Protein AF-A0A352IW31-F1 (afdb_monomer_lite)

Organism: NCBI:txid1033846

Foldseek 3Di:
DADDDPPDDDDPDFLLCVQVVCCVPPQDPNGDQEAEFDQAAAACDDPSLVVDSSNNNQVSCLVVVHAYERHYEHDPDSVDGDCVQCVVCVVVVCVVPRDGPDRDYYYDYGYD

Radius of gyration: 14.43 Å; chains: 1; bounding box: 36×33×35 Å

Sequence (112 aa):
VYEQDDRRYAVSGTPADCVLYSLARWFGETPPDLVLSGVNCGANISDSVQYSGTVGAVLSAEHMGIPAMALSQAFLSREGVDWSPVSIYGEAVIRRLWQPGLNRAWNVNFPA

Secondary structure (DSSP, 8-state):
-EEEETTEEE-SS-HHHHHHHHIIIIITTS--S-EEEEEEES---GGGGGG-HHHHHHHHHHHTT--EEEEEE--S-GGG---HHHHHHHHHHHHHH--TT---EEEEEE--

Structure (mmCIF, N/CA/C/O backbone):
data_AF-A0A352IW31-F1
#
_entry.id   AF-A0A352IW31-F1
#
loop_
_atom_site.group_PDB
_atom_site.id
_atom_site.type_symbol
_atom_site.label_atom_id
_atom_site.label_alt_id
_atom_site.label_comp_id
_atom_site.label_asym_id
_atom_site.label_entity_id
_atom_site.label_seq_id
_atom_site.pdbx_PDB_ins_code
_atom_site.Cartn_x
_atom_site.Cartn_y
_atom_site.Cartn_z
_atom_site.occupancy
_atom_site.B_iso_or_equiv
_atom_site.auth_seq_id
_atom_site.auth_comp_id
_atom_site.auth_asym_id
_atom_site.auth_atom_id
_atom_site.pdbx_PDB_model_num
ATOM 1 N N . VAL A 1 1 ? -10.294 16.699 1.521 1.00 90.69 1 VAL A N 1
ATOM 2 C CA . VAL A 1 1 ? -10.625 15.415 0.865 1.00 90.69 1 VAL A CA 1
ATOM 3 C C . VAL A 1 1 ? -11.601 15.706 -0.245 1.00 90.69 1 VAL A C 1
ATOM 5 O O . VAL A 1 1 ? -12.469 16.545 -0.045 1.00 90.69 1 VAL A O 1
ATOM 8 N N . TYR A 1 2 ? -11.396 15.096 -1.404 1.00 95.12 2 TYR A N 1
ATOM 9 C CA . TYR A 1 2 ? -12.188 15.309 -2.609 1.00 95.12 2 TYR A CA 1
ATOM 10 C C . TYR A 1 2 ? -12.894 14.000 -2.953 1.00 95.12 2 TYR A C 1
ATOM 12 O O . TYR A 1 2 ? -12.225 12.982 -3.135 1.00 95.12 2 TYR A O 1
ATOM 20 N N . GLU A 1 3 ? -14.220 14.018 -3.021 1.00 95.12 3 GLU A N 1
ATOM 21 C CA . GLU A 1 3 ? -15.018 12.865 -3.447 1.00 95.12 3 GLU A CA 1
ATOM 22 C C . GLU A 1 3 ? -14.916 12.722 -4.970 1.00 95.12 3 GLU A C 1
ATOM 24 O O . GLU A 1 3 ? -15.043 13.707 -5.696 1.00 95.12 3 GLU A O 1
ATOM 29 N N . GLN A 1 4 ? -14.609 11.515 -5.444 1.00 94.62 4 GLN A N 1
ATOM 30 C CA . GLN A 1 4 ? -14.462 11.202 -6.871 1.00 94.62 4 GLN A CA 1
ATOM 31 C C . GLN A 1 4 ? -15.582 10.275 -7.362 1.00 94.62 4 GLN A C 1
ATOM 33 O O . GLN A 1 4 ? -15.984 10.365 -8.516 1.00 94.62 4 GLN A O 1
ATOM 38 N N . ASP A 1 5 ? -16.055 9.373 -6.496 1.00 94.75 5 ASP A N 1
ATOM 39 C CA . ASP A 1 5 ? -17.122 8.394 -6.745 1.00 94.75 5 ASP A CA 1
ATOM 40 C C . ASP A 1 5 ? -17.645 7.863 -5.390 1.00 94.75 5 ASP A C 1
ATOM 42 O O . ASP A 1 5 ? -17.035 8.152 -4.358 1.00 94.75 5 ASP A O 1
ATOM 46 N N . ASP A 1 6 ? -18.690 7.026 -5.377 1.00 91.62 6 ASP A N 1
ATOM 47 C CA . ASP A 1 6 ? -19.351 6.489 -4.163 1.00 91.62 6 ASP A CA 1
ATOM 48 C C . ASP A 1 6 ? -18.360 5.934 -3.116 1.00 91.62 6 ASP A C 1
ATOM 50 O O . ASP A 1 6 ? -18.491 6.128 -1.906 1.00 91.62 6 ASP A O 1
ATOM 54 N N . ARG A 1 7 ? -17.296 5.274 -3.589 1.00 93.00 7 ARG A N 1
ATOM 55 C CA . ARG A 1 7 ? -16.248 4.672 -2.745 1.00 93.00 7 ARG A CA 1
ATOM 56 C C . ARG A 1 7 ? -14.838 5.109 -3.129 1.00 93.00 7 ARG A C 1
ATOM 58 O O . ARG A 1 7 ? -13.882 4.366 -2.906 1.00 93.00 7 ARG A O 1
ATOM 65 N N . ARG A 1 8 ? -14.690 6.281 -3.753 1.00 96.56 8 ARG A N 1
ATOM 66 C CA . ARG A 1 8 ? -13.386 6.794 -4.203 1.00 96.56 8 ARG A CA 1
ATOM 67 C C . ARG A 1 8 ? -13.180 8.220 -3.736 1.00 96.56 8 ARG A C 1
ATOM 69 O O . ARG A 1 8 ? -13.962 9.115 -4.042 1.00 96.56 8 ARG A O 1
ATOM 76 N N . TYR A 1 9 ? -12.063 8.426 -3.054 1.00 95.88 9 TYR A N 1
ATOM 77 C CA . TYR A 1 9 ? -11.730 9.692 -2.426 1.00 95.88 9 TYR A CA 1
ATOM 78 C C . TYR A 1 9 ? -10.260 10.013 -2.660 1.00 95.88 9 TYR A C 1
ATOM 80 O O . TYR A 1 9 ? -9.410 9.126 -2.628 1.00 95.88 9 TYR A O 1
ATOM 88 N N . ALA A 1 10 ? -9.961 11.293 -2.852 1.00 97.00 10 ALA A N 1
ATOM 89 C CA . ALA A 1 10 ? -8.600 11.802 -2.896 1.00 97.00 10 ALA A CA 1
ATOM 90 C C . ALA A 1 10 ? -8.316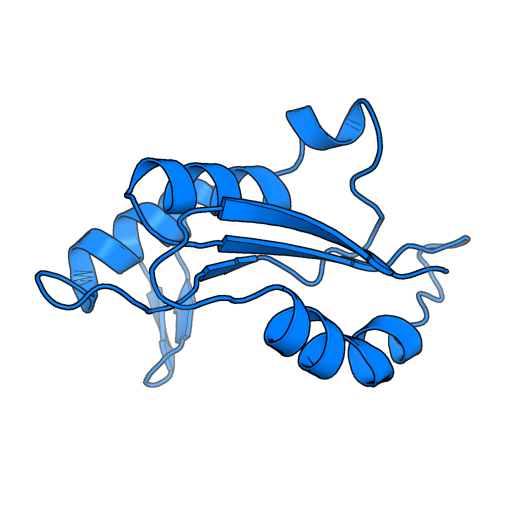 12.630 -1.638 1.00 97.00 10 ALA A C 1
ATOM 92 O O . ALA A 1 10 ? -9.063 13.550 -1.284 1.00 97.00 10 ALA A O 1
ATOM 93 N N . VAL A 1 11 ? -7.216 12.324 -0.961 1.00 96.56 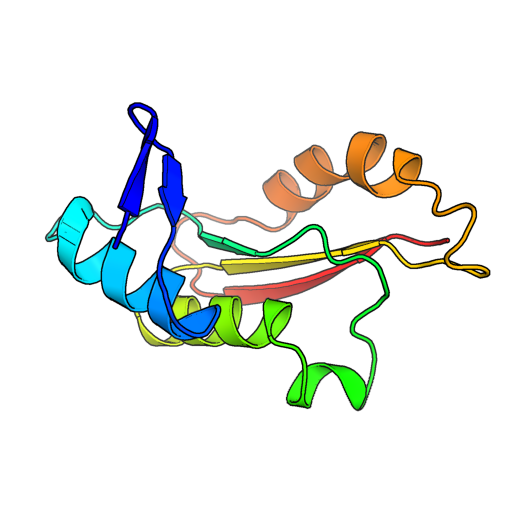11 VAL A N 1
ATOM 94 C CA . VAL A 1 11 ? -6.738 13.077 0.200 1.00 96.56 11 VAL A CA 1
ATOM 95 C C . VAL A 1 11 ? -5.518 13.877 -0.239 1.00 96.56 11 VAL A C 1
ATOM 97 O O . VAL A 1 11 ? -4.580 13.322 -0.800 1.00 96.56 11 VAL A O 1
ATOM 100 N N . SER A 1 12 ? -5.534 15.191 -0.006 1.00 96.69 12 SER A N 1
ATOM 101 C CA . SER A 1 12 ? -4.344 16.026 -0.189 1.00 96.69 12 SER A CA 1
ATOM 102 C C . SER A 1 12 ? -3.417 15.813 1.005 1.00 96.69 12 SER A C 1
ATOM 104 O O . SER A 1 12 ? -3.469 16.575 1.967 1.00 96.69 12 SER A O 1
ATOM 106 N N . GLY A 1 13 ? -2.626 14.745 0.952 1.00 96.38 13 GLY A N 1
ATOM 107 C CA . GLY A 1 13 ? -1.728 14.318 2.018 1.00 96.38 13 GLY A CA 1
ATOM 108 C C . GLY A 1 13 ? -0.871 13.129 1.591 1.00 96.38 13 GLY A C 1
ATOM 109 O O . GLY A 1 13 ? -0.853 12.731 0.425 1.00 96.38 13 GLY A O 1
ATOM 110 N N . THR A 1 14 ? -0.139 12.575 2.546 1.00 97.94 14 THR A N 1
ATOM 111 C CA . THR A 1 14 ? 0.678 11.373 2.373 1.00 97.94 14 THR A CA 1
ATOM 112 C C . THR A 1 14 ? -0.188 10.104 2.326 1.00 97.94 14 THR A C 1
ATOM 114 O O . THR A 1 14 ? -1.349 10.122 2.739 1.00 97.94 14 THR A O 1
ATOM 117 N N . PRO A 1 15 ? 0.359 8.952 1.892 1.00 98.25 15 PRO A N 1
ATOM 118 C CA . PRO A 1 15 ? -0.348 7.675 2.002 1.00 98.25 15 PRO A CA 1
ATOM 119 C C . PRO A 1 15 ? -0.774 7.318 3.438 1.00 98.25 15 PRO A C 1
ATOM 121 O O . PRO A 1 15 ? -1.815 6.691 3.624 1.00 98.25 15 PRO A O 1
ATOM 124 N N . ALA A 1 16 ? -0.013 7.744 4.453 1.00 98.06 16 ALA A N 1
ATOM 125 C CA . ALA A 1 16 ? -0.395 7.602 5.858 1.00 98.06 16 ALA A CA 1
ATOM 126 C C . ALA A 1 16 ? -1.641 8.439 6.189 1.00 98.06 16 ALA A C 1
ATOM 128 O O . ALA A 1 16 ? -2.579 7.928 6.801 1.00 98.06 16 ALA A O 1
ATOM 129 N N . ASP A 1 17 ? -1.697 9.686 5.707 1.00 97.88 17 ASP A N 1
ATOM 130 C CA . ASP A 1 17 ? -2.866 10.554 5.884 1.00 97.88 17 ASP A CA 1
ATOM 131 C C . ASP A 1 17 ? -4.117 9.948 5.239 1.00 97.88 17 ASP A C 1
ATOM 133 O O . ASP A 1 17 ? -5.192 10.014 5.831 1.00 97.88 17 ASP A O 1
ATOM 137 N N . CYS A 1 18 ? -3.994 9.305 4.069 1.00 97.75 18 CYS A N 1
ATOM 138 C CA . CYS A 1 18 ? -5.107 8.581 3.444 1.00 97.75 18 CYS A CA 1
ATOM 139 C C . CYS A 1 18 ? -5.691 7.515 4.383 1.00 97.75 18 CYS A C 1
ATOM 141 O O . CYS A 1 18 ? -6.909 7.448 4.552 1.00 97.75 18 CYS A O 1
ATOM 143 N N . VAL A 1 19 ? -4.829 6.705 5.006 1.00 97.69 19 VAL A N 1
ATOM 144 C CA . VAL A 1 19 ? -5.246 5.645 5.933 1.00 97.69 19 VAL A CA 1
ATOM 145 C C . VAL A 1 19 ? -5.892 6.252 7.172 1.00 97.69 19 VAL A C 1
ATOM 147 O O . VAL A 1 19 ? -7.064 5.987 7.430 1.00 97.69 19 VAL A O 1
ATOM 150 N N . LEU A 1 20 ? -5.176 7.111 7.898 1.00 96.50 20 LEU A N 1
ATOM 151 C CA . LEU A 1 20 ? -5.647 7.671 9.167 1.00 96.50 20 LEU A CA 1
ATOM 152 C C . LEU A 1 20 ? -6.940 8.477 8.995 1.00 96.50 20 LEU A C 1
ATOM 154 O O . LEU A 1 20 ? -7.874 8.320 9.782 1.00 96.50 20 LEU A O 1
ATOM 158 N N . TYR A 1 21 ? -7.033 9.283 7.931 1.00 96.12 21 TYR A N 1
ATOM 159 C CA . TYR A 1 21 ? -8.256 10.014 7.615 1.00 96.12 21 TYR A CA 1
ATOM 160 C C . TYR A 1 21 ? -9.419 9.062 7.331 1.00 96.12 21 TYR A C 1
ATOM 162 O O . TYR A 1 21 ? -10.507 9.260 7.869 1.00 96.12 21 TYR A O 1
ATOM 170 N N . SER A 1 22 ? -9.207 8.029 6.505 1.00 95.75 22 SER A N 1
ATOM 171 C CA . SER A 1 22 ? -10.272 7.088 6.139 1.00 95.75 22 SER A CA 1
ATOM 172 C C . SER A 1 22 ? -10.829 6.345 7.355 1.00 95.75 22 SER A C 1
ATOM 174 O O . SER A 1 22 ? -12.047 6.260 7.518 1.00 95.75 22 SER A O 1
ATOM 176 N N . LEU A 1 23 ? -9.945 5.883 8.246 1.00 95.44 23 LEU A N 1
ATOM 177 C CA . LEU A 1 23 ? -10.314 5.172 9.467 1.00 95.44 23 LEU A CA 1
ATOM 178 C C . LEU A 1 23 ? -11.143 6.062 10.393 1.00 95.44 23 LEU A C 1
ATOM 180 O O . LEU A 1 23 ? -12.223 5.664 10.828 1.00 95.44 23 LEU A O 1
ATOM 184 N N . ALA A 1 24 ? -10.685 7.295 10.616 1.00 94.00 24 ALA A N 1
ATOM 185 C CA . ALA A 1 24 ? -11.385 8.256 11.459 1.00 94.00 24 ALA A CA 1
ATOM 186 C C . ALA A 1 24 ? -12.725 8.717 10.861 1.00 94.00 24 ALA A C 1
ATOM 188 O O . ALA A 1 24 ? -13.675 8.976 11.598 1.00 94.00 24 ALA A O 1
ATOM 189 N N . ARG A 1 25 ? -12.810 8.861 9.531 1.00 94.00 25 ARG A N 1
ATOM 190 C CA . ARG A 1 25 ? -13.974 9.461 8.868 1.00 94.00 25 ARG A CA 1
ATOM 191 C C . ARG A 1 25 ? -15.077 8.463 8.525 1.00 94.00 25 ARG A C 1
ATOM 193 O O . ARG A 1 25 ? -16.244 8.836 8.627 1.00 94.00 25 ARG A O 1
ATOM 200 N N . TRP A 1 26 ? -14.728 7.260 8.071 1.00 92.00 26 TRP A N 1
ATOM 201 C CA . TRP A 1 26 ? -15.695 6.328 7.474 1.00 92.00 26 TRP A CA 1
ATOM 202 C C . TRP A 1 26 ? -15.853 5.017 8.230 1.00 92.00 26 TRP A C 1
ATOM 204 O O . TRP A 1 26 ? -16.928 4.430 8.169 1.00 92.00 26 TRP A O 1
ATOM 214 N N . PHE A 1 27 ? -14.815 4.556 8.925 1.00 90.75 27 PHE A N 1
ATOM 215 C CA . PHE A 1 27 ? -14.849 3.242 9.563 1.00 90.75 27 PHE A CA 1
ATOM 216 C C . PHE A 1 27 ? -15.263 3.305 11.036 1.00 90.75 27 PHE A C 1
ATOM 218 O O . PHE A 1 27 ? -15.965 2.410 11.492 1.00 90.75 27 PHE A O 1
ATOM 225 N N . GLY A 1 28 ? -14.951 4.386 11.762 1.00 83.12 28 GLY A N 1
ATOM 226 C CA . GLY A 1 28 ? -15.471 4.604 13.118 1.00 83.12 28 GLY A CA 1
ATOM 227 C C . GLY A 1 28 ? -15.255 3.387 14.030 1.00 83.12 28 GLY A C 1
ATOM 228 O O . GLY A 1 28 ? -14.125 2.943 14.207 1.00 83.12 28 GLY A O 1
ATOM 229 N N . GLU A 1 29 ? -16.340 2.831 14.581 1.00 86.56 29 GLU A N 1
ATOM 230 C CA . GLU A 1 29 ? -16.304 1.629 15.437 1.00 86.56 29 GLU A CA 1
ATOM 231 C C . GLU A 1 29 ? -16.185 0.304 14.661 1.00 86.56 29 GLU A C 1
ATOM 233 O O . GLU A 1 29 ? -15.943 -0.740 15.260 1.00 86.56 29 GLU A O 1
ATOM 238 N N . THR A 1 30 ? -16.368 0.319 13.338 1.00 92.19 30 THR A N 1
ATOM 239 C CA . THR A 1 30 ? -16.286 -0.865 12.469 1.00 92.19 30 THR A CA 1
ATOM 240 C C . THR A 1 30 ? -15.073 -0.741 11.541 1.00 92.19 30 THR A C 1
ATOM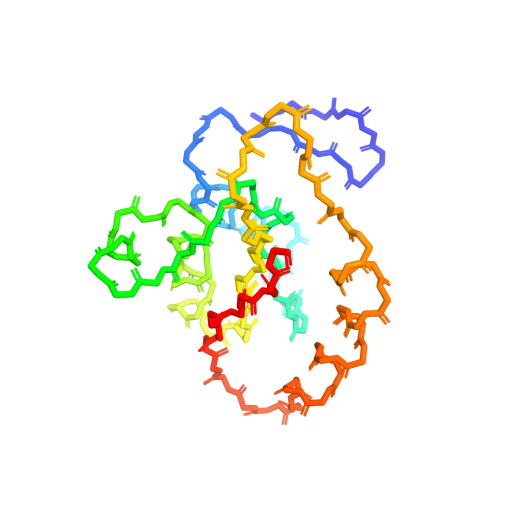 242 O O . THR A 1 30 ? -15.213 -0.296 10.399 1.00 92.19 30 THR A O 1
ATOM 245 N N . PRO A 1 31 ? -13.861 -1.090 12.015 1.00 92.50 31 PRO A N 1
ATOM 246 C CA . PRO A 1 31 ? -12.652 -1.011 11.203 1.00 92.50 31 PRO A CA 1
ATOM 247 C C . PRO A 1 31 ? -12.713 -1.974 10.006 1.00 92.50 31 PRO A C 1
ATOM 249 O O . PRO A 1 31 ? -13.419 -2.984 10.058 1.00 92.50 31 PRO A O 1
ATOM 252 N N . PRO A 1 32 ? -11.959 -1.701 8.927 1.00 95.25 32 PRO A N 1
ATOM 253 C CA . PRO A 1 32 ? -11.799 -2.659 7.844 1.00 95.25 32 PRO A CA 1
ATOM 254 C C . PRO A 1 32 ? -11.015 -3.889 8.321 1.00 95.25 32 PRO A C 1
ATOM 256 O O . PRO A 1 32 ? -10.112 -3.784 9.149 1.00 95.25 32 PRO A O 1
ATOM 259 N N . ASP A 1 33 ? -11.300 -5.047 7.727 1.00 95.44 33 ASP A N 1
ATOM 260 C CA . ASP A 1 33 ? -10.603 -6.304 8.038 1.00 95.44 33 ASP A CA 1
ATOM 261 C C . ASP A 1 33 ? -9.138 -6.337 7.563 1.00 95.44 33 ASP A C 1
ATOM 263 O O . ASP A 1 33 ? -8.334 -7.160 8.017 1.00 95.44 33 ASP A O 1
ATOM 267 N N . LEU A 1 34 ? -8.811 -5.497 6.577 1.00 96.81 34 LEU A N 1
ATOM 268 C CA . LEU A 1 34 ? -7.516 -5.445 5.910 1.00 96.81 34 LEU A CA 1
ATOM 269 C C . LEU A 1 34 ? -7.331 -4.098 5.203 1.00 96.81 34 LEU A C 1
ATOM 271 O O . LEU A 1 34 ? -8.227 -3.639 4.493 1.00 96.81 34 LEU A O 1
ATOM 275 N N . VAL A 1 35 ? -6.139 -3.511 5.315 1.00 97.62 35 VAL A N 1
ATOM 276 C CA . VAL A 1 35 ? -5.711 -2.370 4.489 1.00 97.62 35 VAL A CA 1
ATOM 277 C C . VAL A 1 35 ? -4.724 -2.836 3.422 1.00 97.62 35 VAL A C 1
ATOM 279 O O . VAL A 1 35 ? -3.731 -3.500 3.714 1.00 97.62 35 VAL A O 1
ATOM 282 N N . LEU A 1 36 ? -4.968 -2.456 2.169 1.00 98.44 36 LEU A N 1
ATOM 283 C CA . LEU A 1 36 ? -4.061 -2.712 1.051 1.00 98.44 36 LEU A CA 1
ATOM 284 C C . LEU A 1 36 ? -3.478 -1.394 0.542 1.00 98.44 36 LEU A C 1
ATOM 286 O O . LEU A 1 36 ? -4.209 -0.429 0.333 1.00 98.44 36 LEU A O 1
ATOM 290 N N . SER A 1 37 ? -2.168 -1.371 0.311 1.00 98.69 37 SER A N 1
ATOM 291 C CA . SER A 1 37 ? -1.452 -0.221 -0.242 1.00 98.69 37 SER A CA 1
ATOM 292 C C . SER A 1 37 ? -0.670 -0.640 -1.482 1.00 98.69 37 SER A C 1
ATOM 294 O O . SER A 1 37 ? 0.173 -1.535 -1.416 1.00 98.69 37 SER A O 1
ATOM 296 N N . GLY A 1 38 ? -0.950 -0.007 -2.621 1.00 97.94 38 GLY A N 1
ATOM 297 C CA . GLY A 1 38 ? -0.331 -0.333 -3.903 1.00 97.94 38 GLY A CA 1
ATOM 298 C C . GLY A 1 38 ? -1.331 -0.336 -5.070 1.00 97.94 38 GLY A C 1
ATOM 299 O O . GLY A 1 38 ? -2.398 0.259 -4.973 1.00 97.94 38 GLY A O 1
ATOM 300 N N . VAL A 1 39 ? -1.019 -0.988 -6.193 1.00 98.12 39 VAL A N 1
ATOM 301 C CA . VAL A 1 39 ? 0.264 -1.665 -6.460 1.00 98.12 39 VAL A CA 1
ATOM 302 C C . VAL A 1 39 ? 1.329 -0.634 -6.832 1.00 98.12 39 VAL A C 1
ATOM 304 O O . VAL A 1 39 ? 1.138 0.160 -7.749 1.00 98.12 39 VAL A O 1
ATOM 307 N N . ASN A 1 40 ? 2.458 -0.637 -6.122 1.00 98.12 40 ASN A N 1
ATOM 308 C CA . ASN A 1 40 ? 3.567 0.260 -6.425 1.00 98.12 40 ASN A CA 1
ATOM 309 C C . ASN A 1 40 ? 4.250 -0.121 -7.747 1.00 98.12 40 ASN A C 1
ATOM 311 O O . ASN A 1 40 ? 4.511 -1.298 -8.002 1.00 98.12 40 ASN A O 1
ATOM 315 N N . CYS A 1 41 ? 4.591 0.887 -8.550 1.00 97.06 41 CYS A N 1
ATOM 316 C CA . CYS A 1 41 ? 5.428 0.735 -9.737 1.00 97.06 41 CYS A CA 1
ATOM 317 C C . CYS A 1 41 ? 6.900 0.756 -9.306 1.00 97.06 41 CYS A C 1
ATOM 319 O O . CYS A 1 41 ? 7.511 1.821 -9.218 1.00 97.06 41 CYS A O 1
ATOM 321 N N . GLY A 1 42 ? 7.452 -0.418 -9.011 1.00 96.94 42 GLY A N 1
ATOM 322 C CA . GLY A 1 42 ? 8.798 -0.596 -8.473 1.00 96.94 42 GLY A CA 1
ATOM 323 C C . GLY A 1 42 ? 8.786 -1.343 -7.144 1.00 96.94 42 GLY A C 1
ATOM 324 O O . GLY A 1 42 ? 7.874 -1.195 -6.328 1.00 96.94 42 GLY A O 1
ATOM 325 N N . ALA A 1 43 ? 9.812 -2.158 -6.926 1.00 97.44 43 ALA A N 1
ATOM 326 C CA . ALA A 1 43 ? 9.938 -2.961 -5.721 1.00 97.44 43 ALA A CA 1
ATOM 327 C C . ALA A 1 43 ? 10.304 -2.107 -4.494 1.00 97.44 43 ALA A C 1
ATOM 329 O O . ALA A 1 43 ? 11.079 -1.159 -4.595 1.00 97.44 43 ALA A O 1
ATOM 330 N N . ASN A 1 44 ? 9.790 -2.492 -3.328 1.00 97.94 44 ASN A N 1
ATOM 331 C CA . ASN A 1 44 ? 10.200 -1.979 -2.024 1.00 97.94 44 ASN A CA 1
ATOM 332 C C . ASN A 1 44 ? 10.976 -3.089 -1.302 1.00 97.94 44 ASN A C 1
ATOM 334 O O . ASN A 1 44 ? 10.387 -3.904 -0.592 1.00 97.94 44 ASN A O 1
ATOM 338 N N . ILE A 1 45 ? 12.287 -3.173 -1.538 1.00 96.75 45 ILE A N 1
ATOM 339 C CA . ILE A 1 45 ? 13.181 -4.228 -1.028 1.00 96.75 45 ILE A CA 1
ATOM 340 C C . ILE A 1 45 ? 14.401 -3.590 -0.349 1.00 96.75 45 ILE A C 1
ATOM 342 O O . ILE A 1 45 ? 14.910 -2.563 -0.805 1.00 96.75 45 ILE A O 1
ATOM 346 N N . SER A 1 46 ? 14.881 -4.213 0.730 1.00 96.38 46 SER A N 1
ATOM 347 C CA . SER A 1 46 ? 16.000 -3.723 1.548 1.00 96.38 46 SER A CA 1
ATOM 348 C C . SER A 1 46 ? 15.759 -2.287 2.026 1.00 96.38 46 SER A C 1
ATOM 350 O O . SER A 1 46 ? 14.695 -1.977 2.558 1.00 96.38 46 SER A O 1
ATOM 352 N N . ASP A 1 47 ? 16.721 -1.398 1.817 1.00 95.31 47 ASP A N 1
ATOM 353 C CA . ASP A 1 47 ? 16.769 -0.085 2.454 1.00 95.31 47 ASP A CA 1
ATOM 354 C C . ASP A 1 47 ? 15.684 0.850 1.906 1.00 95.31 47 ASP A C 1
ATOM 356 O O . ASP A 1 47 ? 15.217 1.746 2.605 1.00 95.31 47 ASP A O 1
ATOM 360 N N . SER A 1 48 ? 15.196 0.584 0.687 1.00 94.50 48 SER A N 1
ATOM 361 C CA . SER A 1 48 ? 14.081 1.330 0.085 1.00 94.50 48 SER A CA 1
ATOM 362 C C . SER A 1 48 ? 12.782 1.233 0.894 1.00 94.50 48 SER A C 1
ATOM 364 O O . SER A 1 48 ? 11.956 2.142 0.833 1.00 94.50 48 SER A O 1
ATOM 366 N N . VAL A 1 49 ? 12.616 0.177 1.702 1.00 97.00 49 VAL A N 1
ATOM 367 C CA . VAL A 1 49 ? 11.420 -0.045 2.530 1.00 97.00 49 VAL A CA 1
ATOM 368 C C . VAL A 1 49 ? 11.181 1.120 3.491 1.00 97.00 49 VAL A C 1
ATOM 370 O O . VAL A 1 49 ? 10.040 1.546 3.646 1.00 97.00 49 VAL A O 1
ATOM 373 N N . GLN A 1 50 ? 12.241 1.672 4.090 1.00 94.94 50 GLN A N 1
ATOM 374 C CA . GLN A 1 50 ? 12.133 2.744 5.090 1.00 94.94 50 GLN A CA 1
ATOM 375 C C . GLN A 1 50 ? 11.621 4.067 4.506 1.00 94.94 50 GLN A C 1
ATOM 377 O O . GLN A 1 50 ? 11.083 4.897 5.234 1.00 94.94 50 GLN A O 1
ATOM 382 N N . TYR A 1 51 ? 11.770 4.258 3.195 1.00 96.00 51 TYR A N 1
ATOM 383 C CA . TYR A 1 51 ? 11.419 5.496 2.496 1.00 96.00 51 TYR A CA 1
ATOM 384 C C . TYR A 1 51 ? 10.144 5.360 1.656 1.00 96.00 51 TYR A C 1
ATOM 386 O O . TYR A 1 51 ? 9.727 6.299 0.978 1.00 96.00 51 TYR A O 1
ATOM 394 N N . SER A 1 52 ? 9.525 4.181 1.670 1.00 98.00 52 SER A N 1
ATOM 395 C CA . SER A 1 52 ? 8.386 3.867 0.821 1.00 98.00 52 SER A CA 1
ATOM 396 C C . SER A 1 52 ? 7.083 4.415 1.387 1.00 98.00 52 SER A C 1
ATOM 398 O O . SER A 1 52 ? 6.627 3.998 2.451 1.00 98.00 52 SER A O 1
ATOM 400 N N . GLY A 1 53 ? 6.406 5.274 0.623 1.00 98.00 53 GLY A N 1
ATOM 401 C CA . GLY A 1 53 ? 5.042 5.696 0.947 1.00 98.00 53 GLY A CA 1
ATOM 402 C C . GLY A 1 53 ? 4.041 4.533 0.932 1.00 98.00 53 GLY A C 1
ATOM 403 O O . GLY A 1 53 ? 3.127 4.500 1.755 1.00 98.00 53 GLY A O 1
ATOM 404 N N . THR A 1 54 ? 4.238 3.541 0.052 1.00 98.50 54 THR A N 1
ATOM 405 C CA . THR A 1 54 ? 3.400 2.333 -0.006 1.00 98.50 54 THR A CA 1
ATOM 406 C C . THR A 1 54 ? 3.466 1.569 1.315 1.00 98.50 54 THR A C 1
ATOM 408 O O . THR A 1 54 ? 2.427 1.208 1.868 1.00 98.50 54 THR A O 1
ATOM 411 N N . VAL A 1 55 ? 4.675 1.385 1.854 1.00 98.38 55 VAL A N 1
ATOM 412 C CA . VAL A 1 55 ? 4.890 0.747 3.161 1.00 98.38 55 VAL A CA 1
ATOM 413 C C . VAL A 1 55 ? 4.447 1.663 4.307 1.00 98.38 55 VAL A C 1
ATOM 415 O O . VAL A 1 55 ? 3.848 1.184 5.264 1.00 98.38 55 VAL A O 1
ATOM 418 N N . GLY A 1 56 ? 4.643 2.980 4.201 1.00 98.25 56 GLY A N 1
ATOM 419 C CA . GLY A 1 56 ? 4.211 3.950 5.214 1.00 98.25 56 GLY A CA 1
ATOM 420 C C . GLY A 1 56 ? 2.704 3.918 5.499 1.00 98.25 56 GLY A C 1
ATOM 421 O O . GLY A 1 56 ? 2.294 3.988 6.658 1.00 98.25 56 GLY A O 1
ATOM 422 N N . ALA A 1 57 ? 1.870 3.728 4.471 1.00 98.56 57 ALA A N 1
ATOM 423 C CA . ALA A 1 57 ? 0.430 3.510 4.650 1.00 98.56 57 ALA A CA 1
ATOM 424 C C . ALA A 1 57 ? 0.126 2.230 5.453 1.00 98.56 57 ALA A C 1
ATOM 426 O O . ALA A 1 57 ? -0.716 2.235 6.348 1.00 98.56 57 ALA A O 1
ATOM 427 N N . VAL A 1 58 ? 0.845 1.143 5.168 1.00 98.25 58 VAL A N 1
ATOM 428 C CA . VAL A 1 58 ? 0.685 -0.157 5.842 1.00 98.25 58 VAL A CA 1
ATOM 429 C C . VAL A 1 58 ? 1.106 -0.088 7.300 1.00 98.25 58 VAL A C 1
ATOM 431 O O . VAL A 1 58 ? 0.381 -0.577 8.158 1.00 98.25 58 VAL A O 1
ATOM 434 N N . LEU A 1 59 ? 2.234 0.562 7.591 1.00 97.94 59 LEU A N 1
ATOM 435 C CA . LEU A 1 59 ? 2.692 0.773 8.965 1.00 97.94 59 LEU A CA 1
ATOM 436 C C . LEU A 1 59 ? 1.717 1.654 9.754 1.00 97.94 59 LEU A C 1
ATOM 438 O O . LEU A 1 59 ? 1.508 1.431 10.940 1.00 97.94 59 LEU A O 1
ATOM 442 N N . SER A 1 60 ? 1.071 2.617 9.092 1.00 98.06 60 SER A N 1
ATOM 443 C CA . SER A 1 60 ? 0.046 3.455 9.724 1.00 98.06 60 SER A CA 1
ATOM 444 C C . SER A 1 60 ? -1.214 2.656 10.074 1.00 98.06 60 SER A C 1
ATOM 446 O O . SER A 1 60 ? -1.773 2.845 11.149 1.00 98.06 60 SER A O 1
ATOM 448 N N . ALA A 1 61 ? -1.650 1.741 9.202 1.00 97.38 61 ALA A N 1
ATOM 449 C CA . ALA A 1 61 ? -2.768 0.837 9.484 1.00 97.38 61 ALA A CA 1
ATOM 450 C C . ALA A 1 61 ? -2.437 -0.160 10.608 1.00 97.38 61 ALA A C 1
ATOM 452 O O . ALA A 1 61 ? -3.235 -0.333 11.529 1.00 97.38 61 ALA A O 1
ATOM 453 N N . GLU A 1 62 ? -1.243 -0.756 10.571 1.00 96.56 62 GLU A N 1
ATOM 454 C CA . GLU A 1 62 ? -0.781 -1.702 11.593 1.00 96.56 62 GLU A CA 1
ATOM 455 C C . GLU A 1 62 ? -0.689 -1.039 12.973 1.00 96.56 62 GLU A C 1
ATOM 457 O O . GLU A 1 62 ? -1.183 -1.607 13.952 1.00 96.56 62 GLU A O 1
ATOM 462 N N . HIS A 1 63 ? -0.202 0.208 13.029 1.00 95.88 63 HIS A N 1
ATOM 463 C CA . HIS A 1 63 ? -0.182 1.027 14.242 1.00 95.88 63 HIS A CA 1
ATOM 464 C C . HIS A 1 63 ? -1.589 1.303 14.804 1.00 95.88 63 HIS A C 1
ATOM 466 O O . HIS A 1 63 ? -1.753 1.438 16.015 1.00 95.88 63 HIS A O 1
ATOM 472 N N . MET A 1 64 ? -2.615 1.347 13.946 1.00 95.31 64 MET A N 1
ATOM 473 C CA . MET A 1 64 ? -4.027 1.459 14.339 1.00 95.31 64 MET A CA 1
ATOM 474 C C . MET A 1 64 ? -4.673 0.107 14.686 1.00 95.31 64 MET A C 1
ATOM 476 O O . MET A 1 64 ? -5.882 0.038 14.894 1.00 95.31 64 MET A O 1
ATOM 480 N N . GLY A 1 65 ? -3.897 -0.978 14.759 1.00 94.31 65 GLY A N 1
ATOM 481 C CA . GLY A 1 65 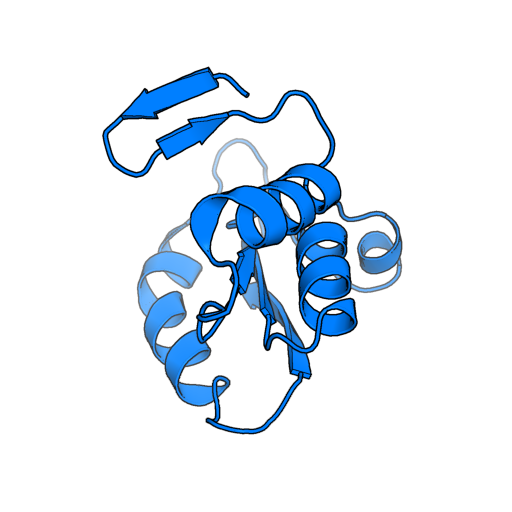? -4.405 -2.303 15.113 1.00 94.31 65 GLY A CA 1
ATOM 482 C C . GLY A 1 65 ? -4.985 -3.098 13.940 1.00 94.31 65 GLY A C 1
ATOM 483 O O . GLY A 1 65 ? -5.612 -4.131 14.173 1.00 94.31 65 GLY A O 1
ATOM 484 N N . ILE A 1 66 ? -4.811 -2.631 12.700 1.00 95.62 66 ILE A N 1
ATOM 485 C CA . ILE A 1 66 ? -5.455 -3.208 11.517 1.00 95.62 66 ILE A CA 1
ATOM 486 C C . ILE A 1 66 ? -4.417 -3.952 10.666 1.00 95.62 66 ILE A C 1
ATOM 488 O O . ILE A 1 66 ? -3.428 -3.342 10.250 1.00 95.62 66 ILE A O 1
ATOM 492 N N . PRO A 1 67 ? -4.645 -5.240 10.334 1.00 96.56 67 PRO A N 1
ATOM 493 C CA . PRO A 1 67 ? -3.775 -5.975 9.423 1.00 96.56 67 PRO A CA 1
ATOM 494 C C . PRO A 1 67 ? -3.628 -5.244 8.086 1.00 96.56 67 PRO A C 1
ATOM 496 O O . PRO A 1 67 ? -4.602 -4.710 7.549 1.00 96.56 67 PRO A O 1
ATOM 499 N N . ALA A 1 68 ? -2.424 -5.242 7.513 1.00 97.81 68 ALA A N 1
ATOM 500 C CA . ALA A 1 68 ? -2.166 -4.471 6.302 1.00 97.81 68 ALA A CA 1
ATOM 501 C C . ALA A 1 68 ? -1.109 -5.095 5.381 1.00 97.81 68 ALA A C 1
ATOM 503 O O . ALA A 1 68 ? -0.210 -5.811 5.825 1.00 97.81 68 ALA A O 1
ATOM 504 N N . MET A 1 69 ? -1.207 -4.830 4.074 1.00 98.56 69 MET A N 1
ATOM 505 C CA . MET A 1 69 ? -0.260 -5.342 3.075 1.00 98.56 69 MET A CA 1
ATOM 506 C C . MET A 1 69 ? 0.131 -4.284 2.045 1.00 98.56 69 MET A C 1
ATOM 508 O O . MET A 1 69 ? -0.723 -3.642 1.432 1.00 98.56 69 MET A O 1
ATOM 512 N N . ALA A 1 70 ? 1.437 -4.148 1.820 1.00 98.69 70 ALA A N 1
ATOM 513 C CA . ALA A 1 70 ? 2.010 -3.365 0.735 1.00 98.69 70 ALA A CA 1
ATOM 514 C C . ALA A 1 70 ? 2.238 -4.296 -0.453 1.00 98.69 70 ALA A C 1
ATOM 516 O O . ALA A 1 70 ? 2.811 -5.374 -0.295 1.00 98.69 70 ALA A O 1
ATOM 517 N N . LEU A 1 71 ? 1.805 -3.873 -1.637 1.00 98.81 71 LEU A N 1
ATOM 518 C CA . LEU A 1 71 ? 1.922 -4.628 -2.881 1.00 98.81 71 LEU A CA 1
ATOM 519 C C . LEU A 1 71 ? 2.786 -3.828 -3.855 1.00 98.81 71 LEU A C 1
ATOM 521 O O . LEU A 1 71 ? 2.490 -2.665 -4.132 1.00 98.81 71 LEU A O 1
ATOM 525 N N . SER A 1 72 ? 3.848 -4.437 -4.376 1.00 98.62 72 SER A N 1
ATOM 526 C CA . SER A 1 72 ? 4.818 -3.770 -5.254 1.00 98.62 72 SER A CA 1
ATOM 527 C C . SER A 1 72 ? 5.188 -4.655 -6.441 1.00 98.62 72 SER A C 1
ATOM 529 O O . SER A 1 72 ? 5.550 -5.812 -6.245 1.00 98.62 72 SER A O 1
ATOM 531 N N . GLN A 1 73 ? 5.124 -4.124 -7.661 1.00 98.56 73 GLN A N 1
ATOM 532 C CA . GLN A 1 73 ? 5.526 -4.825 -8.882 1.00 98.56 73 GLN A CA 1
ATOM 533 C C . GLN A 1 73 ? 6.952 -4.408 -9.247 1.00 98.56 73 GLN A C 1
ATOM 535 O O . GLN A 1 73 ? 7.202 -3.233 -9.531 1.00 98.56 73 GLN A O 1
ATOM 540 N N . ALA A 1 74 ? 7.899 -5.347 -9.208 1.00 97.75 74 ALA A N 1
ATOM 541 C CA . ALA A 1 74 ? 9.251 -5.092 -9.687 1.00 97.75 74 ALA A CA 1
ATOM 542 C C . ALA A 1 74 ? 9.252 -4.919 -11.213 1.00 97.75 74 ALA A C 1
ATOM 544 O O . ALA A 1 74 ? 8.365 -5.405 -11.912 1.00 97.75 74 ALA A O 1
ATOM 545 N N . PHE A 1 75 ? 10.259 -4.222 -11.729 1.00 96.94 75 PHE A N 1
ATOM 546 C CA . PHE A 1 75 ? 10.498 -4.098 -13.162 1.00 96.94 75 PHE A CA 1
ATOM 547 C C . PHE A 1 75 ? 12.000 -4.000 -13.435 1.00 96.94 75 PHE A C 1
ATOM 549 O O . PHE A 1 75 ? 12.762 -3.559 -12.573 1.00 96.94 75 PHE A O 1
ATOM 556 N N . LEU A 1 76 ? 12.416 -4.359 -14.652 1.00 94.75 76 LEU A N 1
ATOM 557 C CA . LEU A 1 76 ? 13.775 -4.103 -15.152 1.00 94.75 76 LEU A CA 1
ATOM 558 C C . LEU A 1 76 ? 13.877 -2.753 -15.877 1.00 94.75 76 LEU A C 1
ATOM 560 O O . LEU A 1 76 ? 14.887 -2.065 -15.772 1.00 94.75 76 LEU A O 1
ATOM 564 N N . SER A 1 77 ? 12.810 -2.352 -16.573 1.00 94.50 77 SER A N 1
ATOM 565 C CA . SER A 1 77 ? 12.650 -1.025 -17.173 1.00 94.50 77 SER A CA 1
ATOM 566 C C . SER A 1 77 ? 11.269 -0.467 -16.850 1.00 94.50 77 SER A C 1
ATOM 568 O O . SER A 1 77 ? 10.270 -1.184 -16.898 1.00 94.50 77 SER A O 1
ATOM 570 N N . ARG A 1 78 ? 11.205 0.831 -16.543 1.00 91.69 78 ARG A N 1
ATOM 571 C CA . ARG A 1 78 ? 9.952 1.505 -16.184 1.00 91.69 78 ARG A CA 1
ATOM 572 C C . ARG A 1 78 ? 9.015 1.695 -17.379 1.00 91.69 78 ARG A C 1
ATOM 574 O O . ARG A 1 78 ? 7.815 1.848 -17.192 1.00 91.69 78 ARG A O 1
ATOM 581 N N . GLU A 1 79 ? 9.551 1.696 -18.595 1.00 90.69 79 GLU A N 1
ATOM 582 C CA . GLU A 1 79 ? 8.778 1.936 -19.822 1.00 90.69 79 GLU A CA 1
ATOM 583 C C . GLU A 1 79 ? 7.898 0.739 -20.218 1.00 90.69 79 GLU A C 1
ATOM 585 O O . GLU A 1 79 ? 6.962 0.898 -20.996 1.00 90.69 79 GLU A O 1
ATOM 590 N N . GLY A 1 80 ? 8.158 -0.444 -19.653 1.00 89.19 80 GLY A N 1
ATOM 591 C CA . GLY A 1 80 ? 7.455 -1.685 -19.978 1.00 89.19 80 GLY A CA 1
ATOM 592 C C . GLY A 1 80 ? 7.222 -2.556 -18.752 1.00 89.19 80 GLY A C 1
ATOM 593 O O . GLY A 1 80 ? 7.591 -3.725 -18.759 1.00 89.19 80 GLY A O 1
ATOM 594 N N . VAL A 1 81 ? 6.666 -1.979 -17.683 1.00 96.25 81 VAL A N 1
ATOM 595 C CA . VAL A 1 81 ? 6.335 -2.740 -16.470 1.00 96.25 81 VAL A CA 1
ATOM 596 C C . VAL A 1 81 ? 5.323 -3.833 -16.808 1.00 96.25 81 VAL A C 1
ATOM 598 O O . VAL A 1 81 ? 4.213 -3.528 -17.249 1.00 96.25 81 VAL A O 1
ATOM 601 N N . ASP A 1 82 ? 5.695 -5.089 -16.564 1.00 96.81 82 ASP A N 1
ATOM 602 C CA . ASP A 1 82 ? 4.758 -6.204 -16.618 1.00 96.81 82 ASP A CA 1
ATOM 603 C C . ASP A 1 82 ? 3.964 -6.277 -15.309 1.00 96.81 82 ASP A C 1
ATOM 605 O O . ASP A 1 82 ? 4.508 -6.531 -14.237 1.00 96.81 82 ASP A O 1
ATOM 609 N N . TRP A 1 83 ? 2.657 -6.037 -15.395 1.00 97.75 83 TRP A N 1
ATOM 610 C CA . TRP A 1 83 ? 1.733 -6.142 -14.263 1.00 97.75 83 TRP A CA 1
ATOM 611 C C . TRP A 1 83 ? 1.111 -7.536 -14.135 1.00 97.75 83 TRP A C 1
ATOM 613 O O . TRP A 1 83 ? 0.389 -7.800 -13.171 1.00 97.75 83 TRP A O 1
ATOM 623 N N . SER A 1 84 ? 1.382 -8.440 -15.083 1.00 98.12 84 SER A N 1
ATOM 624 C CA . SER A 1 84 ? 0.837 -9.795 -15.076 1.00 98.12 84 SER A CA 1
ATOM 625 C C . SER A 1 84 ? 1.126 -10.561 -13.778 1.00 98.12 84 SER A C 1
ATOM 627 O O . SER A 1 84 ? 0.197 -11.205 -13.282 1.00 98.12 84 SER A O 1
ATOM 629 N N . PRO A 1 85 ? 2.306 -10.449 -13.128 1.00 98.38 85 PRO A N 1
ATOM 630 C CA . PRO A 1 85 ? 2.579 -11.205 -11.910 1.00 98.38 85 PRO A CA 1
ATOM 631 C C . PRO A 1 85 ? 1.645 -10.813 -10.760 1.00 98.38 85 PRO A C 1
ATOM 633 O O . PRO A 1 85 ? 1.024 -11.682 -10.143 1.00 98.38 85 PRO A O 1
ATOM 636 N N . VAL A 1 86 ? 1.477 -9.513 -10.492 1.00 97.94 86 VAL A N 1
ATOM 637 C CA . VAL A 1 86 ? 0.540 -9.062 -9.453 1.00 97.94 86 VAL A CA 1
ATOM 638 C C . VAL A 1 86 ? -0.916 -9.355 -9.820 1.00 97.94 86 VAL A C 1
ATOM 640 O O . VAL A 1 86 ? -1.694 -9.725 -8.944 1.00 97.94 86 VAL A O 1
ATOM 643 N N . SER A 1 87 ? -1.297 -9.259 -11.097 1.00 97.56 87 SER A N 1
ATOM 644 C CA . SER A 1 87 ? -2.664 -9.572 -11.531 1.00 97.56 87 SER A CA 1
ATOM 645 C C . SER A 1 87 ? -3.004 -11.059 -11.401 1.00 97.56 87 SER A C 1
ATOM 647 O O . SER A 1 87 ? -4.122 -11.387 -11.015 1.00 97.56 87 SER A O 1
ATOM 649 N N . ILE A 1 88 ? -2.057 -11.955 -11.691 1.00 98.38 88 ILE A N 1
ATOM 650 C CA . ILE A 1 88 ? -2.264 -13.410 -11.638 1.00 98.38 88 ILE A CA 1
ATOM 651 C C . ILE A 1 88 ? -2.200 -13.922 -10.194 1.00 98.38 88 ILE A C 1
ATOM 653 O O . ILE A 1 88 ? -3.023 -14.744 -9.792 1.00 98.38 88 ILE A O 1
ATOM 657 N N . TYR A 1 89 ? -1.230 -13.454 -9.403 1.00 98.44 89 TYR A N 1
ATOM 658 C CA . TYR A 1 89 ? -0.935 -14.037 -8.090 1.00 98.44 89 TYR A CA 1
ATOM 659 C C . TYR A 1 89 ? -1.424 -13.197 -6.904 1.00 98.44 89 TYR A C 1
ATOM 661 O O . TYR A 1 89 ? -1.493 -13.715 -5.788 1.00 98.44 89 TYR A O 1
ATOM 669 N N . GLY A 1 90 ? -1.773 -11.924 -7.114 1.00 98.00 90 GLY A N 1
ATOM 670 C CA . GLY A 1 90 ? -2.054 -10.967 -6.042 1.00 98.00 90 GLY A CA 1
ATOM 671 C C . GLY A 1 90 ? -3.153 -11.419 -5.087 1.00 98.00 90 GLY A C 1
ATOM 672 O O . GLY A 1 90 ? -2.923 -11.488 -3.881 1.00 98.00 90 GLY A O 1
ATOM 673 N N . GLU A 1 91 ? -4.321 -11.799 -5.609 1.00 97.56 91 GLU A N 1
ATOM 674 C CA . GLU A 1 91 ? -5.438 -12.256 -4.774 1.00 97.56 91 GLU A CA 1
ATOM 675 C C . GLU A 1 91 ? -5.072 -13.510 -3.966 1.00 97.56 91 GLU A C 1
ATOM 677 O O . GLU A 1 91 ? -5.308 -13.563 -2.757 1.00 97.56 91 GLU A O 1
ATOM 682 N N . ALA A 1 92 ? -4.469 -14.509 -4.615 1.00 98.12 92 ALA A N 1
ATOM 683 C CA . ALA A 1 92 ? -4.097 -15.763 -3.967 1.00 98.12 92 ALA A CA 1
ATOM 684 C C . ALA A 1 92 ? -3.090 -15.534 -2.827 1.00 98.12 92 ALA A C 1
ATOM 686 O O . ALA A 1 92 ? -3.237 -16.108 -1.745 1.00 98.12 92 ALA A O 1
ATOM 687 N N . VAL A 1 93 ? -2.104 -14.655 -3.038 1.00 98.00 93 VAL A N 1
ATOM 688 C CA . VAL A 1 93 ? -1.124 -14.274 -2.012 1.00 98.00 93 VAL A CA 1
ATOM 689 C C . VAL A 1 93 ? -1.796 -13.529 -0.860 1.00 98.00 93 VAL A C 1
ATOM 691 O O . VAL A 1 93 ? -1.585 -13.901 0.295 1.00 98.00 93 VAL A O 1
ATOM 694 N N . ILE A 1 94 ? -2.646 -12.537 -1.147 1.00 97.50 94 ILE A N 1
ATOM 695 C CA . ILE A 1 94 ? -3.373 -11.781 -0.116 1.00 97.50 94 ILE A CA 1
ATOM 696 C C . ILE A 1 94 ? -4.205 -12.730 0.749 1.00 97.50 94 ILE A C 1
ATOM 698 O O . ILE A 1 94 ? -4.080 -12.713 1.971 1.00 97.50 94 ILE A O 1
ATOM 702 N N . ARG A 1 95 ? -4.993 -13.621 0.135 1.00 95.75 95 ARG A N 1
ATOM 703 C CA . ARG A 1 95 ? -5.813 -14.603 0.864 1.00 95.75 95 ARG A CA 1
ATOM 704 C C . ARG A 1 95 ? -4.982 -15.571 1.696 1.00 95.75 95 ARG A C 1
ATOM 706 O O . ARG A 1 95 ? -5.421 -15.990 2.760 1.00 95.75 95 ARG A O 1
ATOM 713 N N . ARG A 1 96 ? -3.795 -15.953 1.217 1.00 95.69 96 ARG A N 1
ATOM 714 C CA . ARG A 1 96 ? -2.912 -16.878 1.936 1.00 95.69 96 ARG A CA 1
ATOM 715 C C . ARG A 1 96 ? -2.269 -16.235 3.164 1.00 95.69 96 ARG A C 1
ATOM 717 O O . ARG A 1 96 ? -2.058 -16.930 4.161 1.00 95.69 96 ARG A O 1
ATOM 724 N N . LEU A 1 97 ? -1.916 -14.954 3.063 1.00 95.31 97 LEU A N 1
ATOM 725 C CA . LEU A 1 97 ? -1.239 -14.197 4.117 1.00 95.31 97 LEU A CA 1
ATOM 726 C C . LEU A 1 97 ? -2.215 -13.589 5.129 1.00 95.31 97 LEU A C 1
ATOM 728 O O . LEU A 1 97 ? -1.864 -13.457 6.302 1.00 95.31 97 LEU A O 1
ATOM 732 N N . TRP A 1 98 ? -3.423 -13.227 4.697 1.00 94.25 98 TRP A N 1
ATOM 733 C CA . TRP A 1 98 ? -4.442 -12.660 5.571 1.00 94.25 98 TRP A CA 1
ATOM 734 C C . TRP A 1 98 ? -5.031 -13.754 6.461 1.00 94.25 98 TRP A C 1
ATOM 736 O O . TRP A 1 98 ? -5.592 -14.739 5.984 1.00 94.25 98 TRP A O 1
ATOM 746 N N . GLN A 1 99 ? -4.874 -13.579 7.771 1.00 88.50 99 GLN A N 1
ATOM 747 C CA . GLN A 1 99 ? -5.385 -14.492 8.787 1.00 88.50 99 GLN A CA 1
ATOM 748 C C . GLN A 1 99 ? -6.220 -13.684 9.785 1.00 88.50 99 GLN A C 1
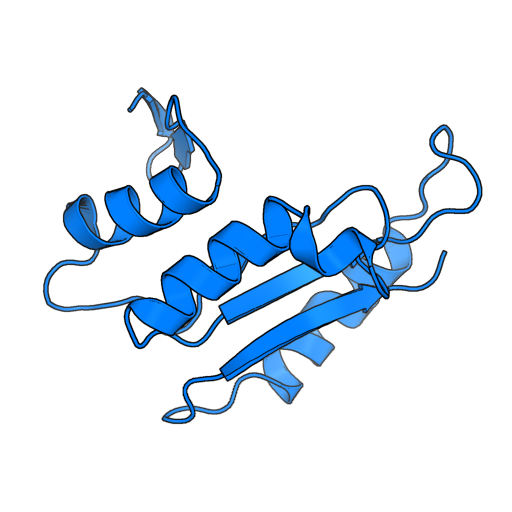ATOM 750 O O . GLN A 1 99 ? -5.675 -12.769 10.411 1.00 88.50 99 GLN A O 1
ATOM 755 N N . PRO A 1 100 ? -7.519 -13.996 9.949 1.00 83.94 100 PRO A N 1
ATOM 756 C CA . PRO A 1 100 ? -8.373 -13.295 10.901 1.00 83.94 100 PRO A CA 1
ATOM 757 C C . PRO A 1 100 ? -7.784 -13.298 12.319 1.00 83.94 100 PRO A C 1
ATOM 759 O O . PRO A 1 100 ? -7.314 -14.329 12.800 1.00 83.94 100 PRO A O 1
ATOM 762 N N . GLY A 1 101 ? -7.811 -12.142 12.987 1.00 82.19 101 GLY A N 1
ATOM 763 C CA . GLY A 1 101 ? -7.330 -11.973 14.366 1.00 82.19 101 GLY A CA 1
ATOM 764 C C . GLY A 1 101 ? -5.815 -11.801 14.527 1.00 82.19 101 GLY A C 1
ATOM 765 O O . GLY A 1 101 ? -5.351 -11.571 15.643 1.00 82.19 101 GLY A O 1
ATOM 766 N N . LEU A 1 102 ? -5.034 -11.873 13.445 1.00 88.31 102 LEU A N 1
ATOM 767 C CA . LEU A 1 102 ? -3.589 -11.658 13.480 1.00 88.31 102 LEU A CA 1
ATOM 768 C C . LEU A 1 102 ? -3.237 -10.282 12.901 1.00 88.31 102 LEU A C 1
ATOM 770 O O . LEU A 1 102 ? -3.210 -10.107 11.684 1.00 88.31 102 LEU A O 1
ATOM 774 N N . ASN A 1 103 ? -2.920 -9.314 13.766 1.00 91.19 103 ASN A N 1
ATOM 775 C CA . ASN A 1 103 ? -2.433 -8.010 13.314 1.00 91.19 103 ASN A CA 1
ATOM 776 C C . ASN A 1 103 ? -0.980 -8.126 12.827 1.00 91.19 103 ASN A C 1
ATOM 778 O O . ASN A 1 103 ? -0.062 -8.330 13.622 1.00 91.19 103 ASN A O 1
ATOM 782 N N . ARG A 1 104 ? -0.784 -8.058 11.507 1.00 94.81 104 ARG A N 1
ATOM 783 C CA . ARG A 1 104 ? 0.528 -8.073 10.851 1.00 94.81 104 ARG A CA 1
ATOM 784 C C . ARG A 1 104 ? 0.546 -7.130 9.659 1.00 94.81 104 ARG A C 1
ATOM 786 O O . ARG A 1 104 ? -0.413 -7.072 8.888 1.00 94.81 104 ARG A O 1
ATOM 793 N N . ALA A 1 105 ? 1.697 -6.497 9.470 1.00 96.06 105 ALA A N 1
ATOM 794 C CA . ALA A 1 105 ? 2.067 -5.802 8.250 1.00 96.06 105 ALA A CA 1
ATOM 795 C C . ALA A 1 105 ? 2.884 -6.725 7.335 1.00 96.06 105 ALA A C 1
ATOM 797 O O . ALA A 1 105 ? 3.872 -7.323 7.766 1.00 96.06 105 ALA A O 1
ATOM 798 N N . TRP A 1 106 ? 2.507 -6.807 6.060 1.00 98.00 106 TRP A N 1
ATOM 799 C CA . TRP A 1 106 ? 3.268 -7.527 5.037 1.00 98.00 106 TRP A CA 1
ATOM 800 C C . TRP A 1 106 ? 3.791 -6.567 3.972 1.00 98.00 106 TRP A C 1
ATOM 802 O O . TRP A 1 106 ? 3.076 -5.674 3.526 1.00 98.00 106 TRP A O 1
ATOM 812 N N . ASN A 1 107 ? 5.022 -6.787 3.518 1.00 98.44 107 ASN A N 1
ATOM 813 C CA . ASN A 1 107 ? 5.590 -6.110 2.356 1.00 98.44 107 ASN A CA 1
ATOM 814 C C . ASN A 1 107 ? 5.830 -7.144 1.250 1.00 98.44 107 ASN A C 1
ATOM 816 O O . ASN A 1 107 ? 6.748 -7.960 1.346 1.00 98.44 107 ASN A O 1
ATOM 820 N N . VAL A 1 108 ? 4.970 -7.143 0.233 1.00 98.50 108 VAL A N 1
ATOM 821 C CA . VAL A 1 108 ? 4.935 -8.151 -0.831 1.00 98.50 108 VAL A CA 1
ATOM 822 C C . VAL A 1 108 ? 5.452 -7.541 -2.128 1.00 98.50 108 VAL A C 1
ATOM 824 O O . VAL A 1 108 ? 4.953 -6.517 -2.600 1.00 98.50 108 VAL A O 1
ATOM 827 N N . ASN A 1 109 ? 6.446 -8.200 -2.720 1.00 98.56 109 ASN A N 1
ATOM 828 C CA . ASN A 1 109 ? 7.037 -7.812 -3.993 1.00 98.56 109 ASN A CA 1
ATOM 829 C C . ASN A 1 109 ? 6.822 -8.924 -5.021 1.00 98.56 109 ASN A C 1
ATOM 831 O O . ASN A 1 109 ? 7.138 -10.083 -4.755 1.00 98.56 109 ASN A O 1
ATOM 835 N N . PHE A 1 110 ? 6.302 -8.554 -6.185 1.00 98.44 110 PHE A N 1
ATOM 836 C CA . PHE A 1 110 ? 6.123 -9.440 -7.329 1.00 98.44 110 PHE A CA 1
ATOM 837 C C . PHE A 1 110 ? 7.321 -9.299 -8.282 1.00 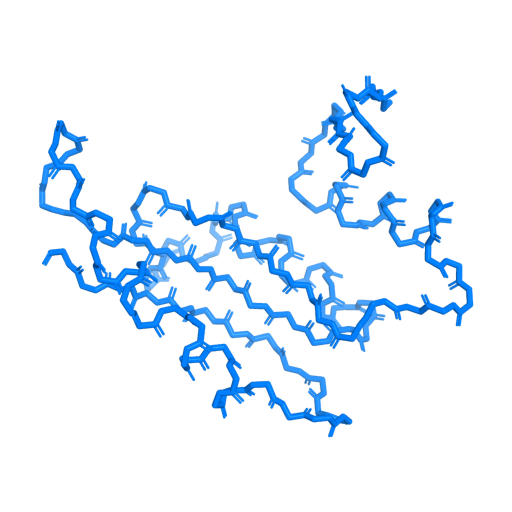98.44 110 PHE A C 1
ATOM 839 O O . PHE A 1 110 ? 7.840 -8.187 -8.423 1.00 98.44 110 PHE A O 1
ATOM 846 N N . PRO A 1 111 ? 7.798 -10.400 -8.893 1.00 96.69 111 PRO A N 1
ATOM 847 C CA . PRO A 1 111 ? 8.968 -10.386 -9.773 1.00 96.69 111 PRO A CA 1
ATOM 848 C C . PRO A 1 111 ? 8.705 -9.594 -11.058 1.00 96.69 111 PRO A C 1
ATOM 850 O O . PRO A 1 111 ? 7.553 -9.483 -11.468 1.00 96.69 111 PRO A O 1
ATOM 853 N N . ALA A 1 112 ? 9.781 -9.064 -11.648 1.00 92.62 112 ALA A N 1
ATOM 854 C CA . ALA A 1 112 ? 9.781 -8.332 -12.917 1.00 92.62 112 ALA A CA 1
ATOM 855 C C . ALA A 1 112 ? 9.581 -9.241 -14.133 1.00 92.62 112 ALA A C 1
ATOM 857 O O . ALA A 1 112 ? 9.947 -10.436 -14.032 1.00 92.62 112 ALA A O 1
#

InterPro domains:
  IPR002828 Survival protein SurE-like phosphatase/nucleotidase [PF01975] (4-111)
  IPR030048 Survival protein SurE [PTHR30457] (8-74)
  IPR036523 SurE-like phosphatase/nucleotidase superfamily [G3DSA:3.40.1210.10] (1-112)
  IPR036523 SurE-like phosphatase/nucleotidase superfamily [SSF64167] (6-112)

pLDDT: mean 95.76, std 3.3, range [82.19, 98.81]